Protein AF-A0A3S3TZA5-F1 (afdb_monomer_lite)

Organism: NCBI:txid2503024

Sequence (107 aa):
MVKVMNLTNSPYDLQGKEGVIRLPAMGEAEGDFQDDYLALLEASMAVRIIDPLDHDHDGKKGGSKAPDESAELTKLRADYHEIVGKKAYHGWDAAELQEKIDAKLAE

Foldseek 3Di:
DKKKFFPAQDWDFAQAPVGTWTRHGRGMTDGHHDPVSVVVVVVVVRIQIGGPQCCPSPNDRDDDDDPPDPPLNVVLQVLLCVQVVDGDDPPDDNVRSVVSSVVSVVD

Secondary structure (DSSP, 8-state):
-EEEEE-SSS-EEEE-SSSEEEE-TT-EEEE---HHHHHHHHHTSSEEEE-TTBSSSSSSSB--PPP---HHHHHHHHHHHHHHSSPPPTT--HHHHHHHHHHHHT-

pLDDT: mean 88.78, std 8.09, range [59.78, 97.69]

Radius of gyration: 23.55 Å; chains: 1; bounding box: 56×22×57 Å

Structure (mmCIF, N/CA/C/O backbone):
data_AF-A0A3S3TZA5-F1
#
_entry.id   AF-A0A3S3TZA5-F1
#
loop_
_atom_site.group_PDB
_atom_site.id
_atom_site.type_symbol
_atom_site.label_atom_id
_atom_site.label_alt_id
_atom_site.label_comp_id
_atom_site.label_asym_id
_atom_site.label_entity_id
_atom_site.label_seq_id
_atom_site.pdbx_PDB_ins_code
_atom_site.Cartn_x
_atom_site.Cartn_y
_atom_site.Cartn_z
_atom_site.occupancy
_atom_site.B_iso_or_equiv
_atom_site.auth_seq_id
_atom_site.auth_comp_id
_atom_site.auth_asym_id
_atom_site.auth_atom_id
_atom_site.pdbx_PDB_model_num
ATOM 1 N N . MET A 1 1 ? 3.747 2.549 9.856 1.00 84.50 1 MET A N 1
ATOM 2 C CA . MET A 1 1 ? 2.424 3.151 10.068 1.00 84.50 1 MET A CA 1
ATOM 3 C C . MET A 1 1 ? 1.504 2.773 8.923 1.00 84.50 1 MET A C 1
ATOM 5 O O . MET A 1 1 ? 1.871 2.972 7.771 1.00 84.50 1 MET A O 1
ATOM 9 N N . VAL A 1 2 ? 0.362 2.171 9.240 1.00 91.25 2 VAL A N 1
ATOM 10 C CA . VAL A 1 2 ? -0.694 1.812 8.281 1.00 91.25 2 VAL A CA 1
ATOM 11 C C . VAL A 1 2 ? -1.939 2.635 8.578 1.00 91.25 2 VAL A C 1
ATOM 13 O O . VAL A 1 2 ? -2.141 3.077 9.714 1.00 91.25 2 VAL A O 1
ATOM 16 N N . LYS A 1 3 ? -2.774 2.834 7.563 1.00 94.44 3 LYS A N 1
ATOM 17 C CA . LYS A 1 3 ? -4.062 3.503 7.707 1.00 94.44 3 LYS A CA 1
ATOM 18 C C . LYS A 1 3 ? -5.167 2.453 7.807 1.00 94.44 3 LYS A C 1
ATOM 20 O O . LYS A 1 3 ? -5.189 1.490 7.052 1.00 94.44 3 LYS A O 1
ATOM 25 N N . VAL A 1 4 ? -6.089 2.636 8.743 1.00 94.69 4 VAL A N 1
ATOM 26 C CA . VAL A 1 4 ? -7.260 1.778 8.942 1.00 94.69 4 VAL A CA 1
ATOM 27 C C . VAL A 1 4 ? -8.506 2.615 8.700 1.00 94.69 4 VAL A C 1
ATOM 29 O O . VAL A 1 4 ? -8.721 3.621 9.373 1.00 94.69 4 VAL A O 1
ATOM 32 N N . MET A 1 5 ? -9.329 2.203 7.742 1.00 95.19 5 MET A N 1
ATOM 33 C CA . MET A 1 5 ? -10.591 2.850 7.397 1.00 95.19 5 MET A CA 1
ATOM 34 C C . MET A 1 5 ? -11.760 2.057 7.978 1.00 95.19 5 MET A C 1
ATOM 36 O O . MET A 1 5 ? -11.860 0.848 7.778 1.00 95.19 5 MET A O 1
ATOM 40 N N . ASN A 1 6 ? -12.669 2.737 8.666 1.00 96.88 6 ASN A N 1
ATOM 41 C CA . ASN A 1 6 ? -13.894 2.154 9.189 1.00 96.88 6 ASN A CA 1
ATOM 42 C C . ASN A 1 6 ? -14.960 2.053 8.095 1.00 96.88 6 ASN A C 1
ATOM 44 O O . ASN A 1 6 ? -15.274 3.047 7.442 1.00 96.88 6 ASN A O 1
ATOM 48 N N . LEU A 1 7 ? -15.549 0.871 7.929 1.00 96.25 7 LEU A N 1
ATOM 49 C CA . LEU A 1 7 ? -16.646 0.632 6.988 1.00 96.25 7 LEU A CA 1
ATOM 50 C C . LEU A 1 7 ? -18.014 0.603 7.683 1.00 96.25 7 LEU A C 1
ATOM 52 O O . LEU A 1 7 ? -19.040 0.397 7.034 1.00 96.25 7 LEU A O 1
ATOM 56 N N . THR A 1 8 ? -18.043 0.790 9.003 1.00 95.62 8 THR A N 1
ATOM 57 C CA . THR A 1 8 ? -19.261 0.766 9.807 1.00 95.62 8 THR A CA 1
ATOM 58 C C . THR A 1 8 ? -19.570 2.137 10.400 1.00 95.62 8 THR A C 1
ATOM 60 O O . THR A 1 8 ? -18.717 3.015 10.556 1.00 95.62 8 THR A O 1
ATOM 63 N N . ASN A 1 9 ? -20.836 2.318 10.777 1.00 96.88 9 ASN A N 1
ATOM 64 C CA . ASN A 1 9 ? -21.306 3.534 11.435 1.00 96.88 9 ASN A CA 1
ATOM 65 C C . ASN A 1 9 ? -21.057 3.524 12.957 1.00 96.88 9 ASN A C 1
ATOM 67 O O . ASN A 1 9 ? -21.668 4.294 13.696 1.00 96.88 9 ASN A O 1
ATOM 71 N N . SER A 1 10 ? -20.213 2.618 13.456 1.00 95.38 10 SER A N 1
ATOM 72 C CA . SER A 1 10 ? -19.864 2.513 14.873 1.00 95.38 10 SER A CA 1
ATOM 73 C C . SER A 1 10 ? -18.373 2.771 15.061 1.00 95.38 10 SER A C 1
ATOM 75 O O . SER A 1 10 ? -17.572 2.245 14.294 1.00 95.38 10 SER A O 1
ATOM 77 N N . PRO A 1 11 ? -17.970 3.585 16.049 1.00 96.75 11 PRO A N 1
ATOM 78 C CA . PRO A 1 11 ? -16.559 3.815 16.321 1.00 96.75 11 PRO A CA 1
ATOM 79 C C . PRO A 1 11 ? -15.929 2.613 17.041 1.00 96.75 11 PRO A C 1
ATOM 81 O O . PRO A 1 11 ? -16.607 1.915 17.798 1.00 96.75 11 PRO A O 1
ATOM 84 N N . TYR A 1 12 ? -14.623 2.427 16.858 1.00 96.50 12 TYR A N 1
ATOM 85 C CA . TYR A 1 12 ? -13.846 1.349 17.472 1.00 96.50 12 TYR A CA 1
ATOM 86 C C . TYR A 1 12 ? -12.618 1.885 18.199 1.00 96.50 12 TYR A C 1
ATOM 88 O O . TYR A 1 12 ? -12.074 2.929 17.847 1.00 96.50 12 TYR A O 1
ATOM 96 N N . ASP A 1 13 ? -12.167 1.137 19.198 1.00 96.81 13 ASP A N 1
ATOM 97 C CA . ASP A 1 13 ? -10.882 1.342 19.853 1.00 96.81 13 ASP A CA 1
ATOM 98 C C . ASP A 1 13 ? -9.939 0.240 19.374 1.00 96.81 13 ASP A C 1
ATOM 100 O O . ASP A 1 13 ? -10.164 -0.941 19.640 1.00 96.81 13 ASP A O 1
ATOM 104 N N . LEU A 1 14 ? -8.924 0.621 18.602 1.00 95.62 14 LEU A N 1
ATOM 105 C CA . LEU A 1 14 ? -7.952 -0.301 18.029 1.00 95.62 14 LEU A CA 1
ATOM 106 C C . LEU A 1 14 ? -6.729 -0.412 18.936 1.00 95.62 14 LEU A C 1
ATOM 108 O O . LEU A 1 14 ? -6.268 0.582 19.496 1.00 95.62 14 LEU A O 1
ATOM 112 N N . GLN A 1 15 ? -6.159 -1.608 19.036 1.00 95.44 15 GLN A N 1
ATOM 113 C CA . GLN A 1 15 ? -4.945 -1.840 19.814 1.00 95.44 15 GLN A CA 1
ATOM 114 C C . GLN A 1 15 ? -3.696 -1.560 18.963 1.00 95.44 15 GLN A C 1
ATOM 116 O O . GLN A 1 15 ? -3.210 -2.433 18.246 1.00 95.44 15 GLN A O 1
ATOM 121 N N . GLY A 1 16 ? -3.164 -0.340 19.046 1.00 94.25 16 GLY A N 1
ATOM 122 C CA . GLY A 1 16 ? -1.852 0.001 18.495 1.00 94.25 16 GLY A CA 1
ATOM 123 C C . GLY A 1 16 ? -0.698 -0.506 19.372 1.00 94.25 16 GLY A C 1
ATOM 124 O O . GLY A 1 16 ? -0.889 -0.906 20.525 1.00 94.25 16 GLY A O 1
ATOM 125 N N . LYS A 1 17 ? 0.528 -0.469 18.833 1.00 93.94 17 LYS A N 1
ATOM 126 C CA . LYS A 1 17 ? 1.759 -0.848 19.554 1.00 93.94 17 LYS A CA 1
ATOM 127 C C . LYS A 1 17 ? 2.070 0.088 20.723 1.00 93.94 17 LYS A C 1
ATOM 129 O O . LYS A 1 17 ? 2.546 -0.374 21.753 1.00 93.94 17 LYS A O 1
ATOM 134 N N . GLU A 1 18 ? 1.789 1.378 20.564 1.00 91.06 18 GLU A N 1
ATOM 135 C CA . GLU A 1 18 ? 2.064 2.411 21.576 1.00 91.06 18 GLU A CA 1
ATOM 136 C C . GLU A 1 18 ? 0.857 2.714 22.479 1.00 91.06 18 GLU A C 1
ATOM 138 O O . GLU A 1 18 ? 0.965 3.483 23.431 1.00 91.06 18 GLU A O 1
ATOM 143 N N . GLY A 1 19 ? -0.298 2.103 22.206 1.00 93.31 19 GLY A N 1
ATOM 144 C CA . GLY A 1 19 ? -1.521 2.330 22.963 1.00 93.31 19 GLY A CA 1
ATOM 145 C C . GLY A 1 19 ? -2.778 2.179 22.119 1.00 93.31 19 GLY A C 1
ATOM 146 O O . GLY A 1 19 ? -2.743 1.744 20.969 1.00 93.31 19 GLY A O 1
ATOM 147 N N . VAL A 1 20 ? -3.910 2.536 22.718 1.00 95.81 20 VAL A N 1
ATOM 148 C CA . VAL A 1 20 ? -5.216 2.474 22.060 1.00 95.81 20 VAL A CA 1
ATOM 149 C C . VAL A 1 20 ? -5.374 3.645 21.092 1.00 95.81 20 VAL A C 1
ATOM 151 O O . VAL A 1 20 ? -5.129 4.795 21.455 1.00 95.81 20 VAL A O 1
ATOM 154 N N . ILE A 1 21 ? -5.827 3.353 19.876 1.00 96.56 21 ILE A N 1
ATOM 155 C CA . ILE A 1 21 ? -6.093 4.331 18.821 1.00 96.56 21 ILE A CA 1
ATOM 156 C C . ILE A 1 21 ? -7.595 4.349 18.549 1.00 96.56 21 ILE A C 1
ATOM 158 O O . ILE A 1 21 ? -8.195 3.322 18.233 1.00 96.56 21 ILE A O 1
ATOM 162 N N . ARG A 1 22 ? -8.212 5.528 18.646 1.00 96.81 22 ARG A N 1
ATOM 163 C CA . ARG A 1 22 ? -9.637 5.696 18.349 1.00 96.81 22 ARG A CA 1
ATOM 164 C C . ARG A 1 22 ? -9.857 5.722 16.839 1.00 96.81 22 ARG A C 1
ATOM 166 O O . ARG A 1 22 ? -9.367 6.625 16.169 1.00 96.81 22 ARG A O 1
ATOM 173 N N . LEU A 1 23 ? -10.658 4.791 16.332 1.00 97.19 23 LEU A N 1
ATOM 174 C CA . LEU A 1 23 ? -11.160 4.777 14.961 1.00 97.19 23 LEU A CA 1
ATOM 175 C C . LEU A 1 23 ? -12.597 5.338 14.932 1.00 97.19 23 LEU A C 1
ATOM 177 O O . LEU A 1 23 ? -13.518 4.693 15.446 1.00 97.19 23 LEU A O 1
ATOM 181 N N . PRO A 1 24 ? -12.832 6.531 14.355 1.00 97.69 24 PRO A N 1
ATOM 182 C CA . PRO A 1 24 ? -14.173 7.108 14.257 1.00 97.69 24 PRO A CA 1
ATOM 183 C C . PRO A 1 24 ? -15.116 6.281 13.368 1.00 97.69 24 PRO A C 1
ATOM 185 O O . PRO A 1 24 ? -14.676 5.518 12.509 1.00 97.69 24 PRO A O 1
ATOM 188 N N . ALA A 1 25 ? -16.429 6.448 13.552 1.00 96.88 25 ALA A N 1
ATOM 189 C CA . ALA A 1 25 ? -17.446 5.880 12.660 1.00 96.88 25 ALA A CA 1
ATOM 190 C C . ALA A 1 25 ? -17.287 6.438 11.239 1.00 96.88 25 ALA A C 1
ATOM 192 O O . ALA A 1 25 ? -17.145 7.651 11.087 1.00 96.88 25 ALA A O 1
ATOM 193 N N . MET A 1 26 ? -17.305 5.568 10.221 1.00 96.31 26 MET A N 1
ATOM 194 C CA . MET A 1 26 ? -17.042 5.929 8.814 1.00 96.31 26 MET A CA 1
ATOM 195 C C . MET A 1 26 ? -15.770 6.779 8.608 1.00 96.31 26 MET A C 1
ATOM 197 O O . MET A 1 26 ? -15.669 7.534 7.642 1.00 96.31 26 MET A O 1
ATOM 201 N N . GLY A 1 27 ? -14.826 6.709 9.549 1.00 96.00 27 GLY A N 1
ATOM 202 C CA . GLY A 1 27 ? -13.611 7.512 9.561 1.00 96.00 27 GLY A CA 1
ATOM 203 C C . GLY A 1 27 ? -12.367 6.680 9.303 1.00 96.00 27 GLY A C 1
ATOM 204 O O . GLY A 1 27 ? -12.427 5.503 8.955 1.00 96.00 27 GLY A O 1
ATOM 205 N N . GLU A 1 28 ? -11.220 7.304 9.517 1.00 95.62 28 GLU A N 1
ATOM 206 C CA . GLU A 1 28 ? -9.907 6.706 9.320 1.00 95.62 28 GLU A CA 1
ATOM 207 C C . GLU A 1 28 ? -9.010 7.009 10.521 1.00 95.62 28 GLU A C 1
ATOM 209 O O . GLU A 1 28 ? -9.160 8.038 11.184 1.00 95.62 28 GLU A O 1
ATOM 214 N N . ALA A 1 29 ? -8.103 6.085 10.822 1.00 94.81 29 ALA A N 1
ATOM 215 C CA . ALA A 1 29 ? -7.077 6.245 11.840 1.00 94.81 29 ALA A CA 1
ATOM 216 C C . ALA A 1 29 ? -5.751 5.679 11.332 1.00 94.81 29 ALA A C 1
ATOM 218 O O . ALA A 1 29 ? -5.728 4.698 10.590 1.00 94.81 29 ALA A O 1
ATOM 219 N N . GLU A 1 30 ? -4.646 6.290 11.740 1.00 94.88 30 GLU A N 1
ATOM 220 C CA . GLU A 1 30 ? -3.298 5.859 11.375 1.00 94.88 30 GLU A CA 1
ATOM 221 C C . GLU A 1 30 ? -2.549 5.394 12.619 1.00 94.88 30 GLU A C 1
ATOM 223 O O . GLU A 1 30 ? -2.710 5.957 13.704 1.00 94.88 30 GLU A O 1
ATOM 228 N N . GLY A 1 31 ? -1.743 4.346 12.471 1.00 93.38 31 GLY A N 1
ATOM 229 C CA . GLY A 1 31 ? -0.963 3.826 13.583 1.00 93.38 31 GLY A CA 1
ATOM 230 C C . GLY A 1 31 ? -0.047 2.673 13.218 1.00 93.38 31 GLY A C 1
ATOM 231 O O . GLY A 1 31 ? -0.074 2.138 12.106 1.00 93.38 31 GLY A O 1
ATOM 232 N N . ASP A 1 32 ? 0.784 2.292 14.180 1.00 94.12 32 ASP A N 1
ATOM 233 C CA . ASP A 1 32 ? 1.564 1.066 14.119 1.00 94.12 32 ASP A CA 1
ATOM 234 C C . ASP A 1 32 ? 0.838 -0.038 14.884 1.00 94.12 32 ASP A C 1
ATOM 236 O O . ASP A 1 32 ? 0.563 0.077 16.078 1.00 94.12 32 ASP A O 1
ATOM 240 N N . PHE A 1 33 ? 0.549 -1.129 14.186 1.00 93.81 33 PHE A N 1
ATOM 241 C CA . PHE A 1 33 ? -0.186 -2.280 14.701 1.00 93.81 33 PHE A CA 1
ATOM 242 C C . PHE A 1 33 ? 0.673 -3.538 14.567 1.00 93.81 33 PHE A C 1
ATOM 244 O O . PHE A 1 33 ? 1.686 -3.541 13.861 1.00 93.81 33 PHE A O 1
ATOM 251 N N . GLN A 1 34 ? 0.318 -4.593 15.296 1.00 93.81 34 GLN A N 1
ATOM 252 C CA . GLN A 1 34 ? 0.912 -5.912 15.084 1.00 93.81 34 GLN A CA 1
ATOM 253 C C . GLN A 1 34 ? 0.291 -6.564 13.838 1.00 93.81 34 GLN A C 1
ATOM 255 O O . GLN A 1 34 ? -0.890 -6.358 13.558 1.00 93.81 34 GLN A O 1
ATOM 260 N N . ASP A 1 35 ? 1.086 -7.323 13.085 1.00 91.19 35 ASP A N 1
ATOM 261 C CA . ASP A 1 35 ? 0.668 -7.882 11.791 1.00 91.19 35 ASP A CA 1
ATOM 262 C C . ASP A 1 35 ? -0.472 -8.907 11.943 1.00 91.19 35 ASP A C 1
ATOM 264 O O . ASP A 1 35 ? -1.392 -8.951 11.129 1.00 91.19 35 ASP A O 1
ATOM 268 N N . ASP A 1 36 ? -0.453 -9.697 13.018 1.00 93.62 36 ASP A N 1
ATOM 269 C CA . ASP A 1 36 ? -1.514 -10.646 13.368 1.00 93.62 36 ASP A CA 1
ATOM 270 C C . ASP A 1 36 ? -2.828 -9.935 13.721 1.00 93.62 36 ASP A C 1
ATOM 272 O O . ASP A 1 36 ? -3.903 -10.352 13.289 1.00 93.62 36 ASP A O 1
ATOM 276 N N . TYR A 1 37 ? -2.751 -8.817 14.441 1.00 93.94 37 TYR A N 1
ATOM 277 C CA . TYR A 1 37 ? -3.910 -7.986 14.747 1.00 93.94 37 TYR A CA 1
ATOM 278 C C . TYR A 1 37 ? -4.516 -7.357 13.486 1.00 93.94 37 TYR A C 1
ATOM 280 O O . TYR A 1 37 ? -5.738 -7.348 13.334 1.00 93.94 37 TYR A O 1
ATOM 288 N N . LEU A 1 38 ? -3.686 -6.889 12.547 1.00 92.00 38 LEU A N 1
ATOM 289 C CA . LEU A 1 38 ? -4.161 -6.377 11.257 1.00 92.00 38 LEU A CA 1
ATOM 290 C C . LEU A 1 38 ? -4.878 -7.456 10.439 1.00 92.00 38 LEU A C 1
ATOM 292 O O . LEU A 1 38 ? -5.943 -7.180 9.890 1.00 92.00 38 LEU A O 1
ATOM 296 N N . ALA A 1 39 ? -4.359 -8.686 10.419 1.00 91.00 39 ALA A N 1
ATOM 297 C CA . ALA A 1 39 ? -5.012 -9.803 9.737 1.00 91.00 39 ALA A CA 1
ATOM 298 C C . ALA A 1 39 ? -6.391 -10.128 10.342 1.00 91.00 39 ALA A C 1
ATOM 300 O O . ALA A 1 39 ? -7.348 -10.406 9.618 1.00 91.00 39 ALA A O 1
ATOM 301 N N . LEU A 1 40 ? -6.525 -10.049 11.672 1.00 94.19 40 LEU A N 1
ATOM 302 C CA . LEU A 1 40 ? -7.815 -10.217 12.352 1.00 94.19 40 LEU A CA 1
ATOM 303 C C . LEU A 1 40 ? -8.800 -9.093 12.004 1.00 94.19 40 LEU A C 1
ATOM 305 O O . LEU A 1 40 ? -9.984 -9.352 11.781 1.00 94.19 40 LEU A O 1
ATOM 309 N N . LEU A 1 41 ? -8.318 -7.851 11.951 1.00 92.94 41 LEU A N 1
ATOM 310 C CA . LEU A 1 41 ? -9.121 -6.696 11.562 1.00 92.94 41 LEU A CA 1
ATOM 311 C C . LEU A 1 41 ? -9.616 -6.812 10.117 1.00 92.94 41 LEU A C 1
ATOM 313 O O . LEU A 1 41 ? -10.801 -6.599 9.866 1.00 92.94 41 LEU A O 1
ATOM 317 N N . GLU A 1 42 ? -8.756 -7.206 9.185 1.00 90.25 42 GLU A N 1
ATOM 318 C CA . GLU A 1 42 ? -9.133 -7.436 7.790 1.00 90.25 42 GLU A CA 1
ATOM 319 C C . GLU A 1 42 ? -10.178 -8.558 7.661 1.00 90.25 42 GLU A C 1
ATOM 321 O O . GLU A 1 42 ? -11.217 -8.376 7.022 1.00 90.25 42 GLU A O 1
ATOM 326 N N . ALA A 1 43 ? -9.973 -9.682 8.357 1.00 93.50 43 ALA A N 1
ATOM 327 C CA . ALA A 1 43 ? -10.914 -10.804 8.371 1.00 93.50 43 ALA A CA 1
ATOM 328 C C . ALA A 1 43 ? -12.295 -10.443 8.952 1.00 93.50 43 ALA A C 1
ATOM 330 O O . ALA A 1 43 ? -13.287 -11.102 8.639 1.00 93.50 43 ALA A O 1
ATOM 331 N N . SER A 1 44 ? -12.384 -9.395 9.780 1.00 92.94 44 SER A N 1
ATOM 332 C CA . SER A 1 44 ? -13.658 -8.932 10.344 1.00 92.94 44 SER A CA 1
ATOM 333 C C . SER A 1 44 ? -14.588 -8.282 9.314 1.00 92.94 44 SER A C 1
ATOM 335 O O . SER A 1 44 ? -15.780 -8.143 9.582 1.00 92.94 44 SER A O 1
ATOM 337 N N . MET A 1 45 ? -14.052 -7.841 8.167 1.00 91.75 45 MET A N 1
ATOM 338 C CA . MET A 1 45 ? -14.749 -7.049 7.141 1.00 91.75 45 MET A CA 1
ATOM 339 C C . MET A 1 45 ? -15.346 -5.714 7.636 1.00 91.75 45 MET A C 1
ATOM 341 O O . MET A 1 45 ? -15.992 -5.007 6.863 1.00 91.75 45 MET A O 1
ATOM 345 N N . ALA A 1 46 ? -15.141 -5.343 8.904 1.00 93.25 46 ALA A N 1
ATOM 346 C CA . ALA A 1 46 ? -15.627 -4.089 9.479 1.00 93.25 46 ALA A CA 1
ATOM 347 C C . ALA A 1 46 ? -14.719 -2.902 9.132 1.00 93.25 46 ALA A C 1
ATOM 349 O O . ALA A 1 46 ? -15.150 -1.748 9.165 1.00 93.25 46 ALA A O 1
ATOM 350 N N . VAL A 1 47 ? -13.460 -3.184 8.802 1.00 93.50 47 VAL A N 1
ATOM 351 C CA . VAL A 1 47 ? -12.459 -2.181 8.460 1.00 93.50 47 VAL A CA 1
ATOM 352 C C . VAL A 1 47 ? -11.713 -2.582 7.195 1.00 93.50 47 VAL A C 1
ATOM 354 O O . VAL A 1 47 ? -11.649 -3.756 6.837 1.00 93.50 47 VAL A O 1
ATOM 357 N N . ARG A 1 48 ? -11.129 -1.591 6.526 1.00 91.81 48 ARG A N 1
ATOM 358 C CA . ARG A 1 48 ? -10.179 -1.779 5.432 1.00 91.81 48 ARG A CA 1
ATOM 359 C C . ARG A 1 48 ? -8.807 -1.309 5.886 1.00 91.81 48 ARG A C 1
ATOM 361 O O . ARG A 1 48 ? -8.672 -0.181 6.357 1.00 91.81 48 ARG A O 1
ATOM 368 N N . ILE A 1 49 ? -7.807 -2.165 5.727 1.00 92.19 49 ILE A N 1
ATOM 369 C CA . ILE A 1 49 ? -6.411 -1.808 5.964 1.00 92.19 49 ILE A CA 1
ATOM 370 C C . ILE A 1 49 ? -5.858 -1.219 4.666 1.00 92.19 49 ILE A C 1
ATOM 372 O O . ILE A 1 49 ? -6.055 -1.786 3.598 1.00 92.19 49 ILE A O 1
ATOM 376 N N . ILE A 1 50 ? -5.220 -0.059 4.759 1.00 89.88 50 ILE A N 1
ATOM 377 C CA . ILE A 1 50 ? -4.565 0.633 3.652 1.00 89.88 50 ILE A CA 1
ATOM 378 C C . ILE A 1 50 ? -3.079 0.689 4.000 1.00 89.88 50 ILE A C 1
ATOM 380 O O . ILE A 1 50 ? -2.658 1.427 4.902 1.00 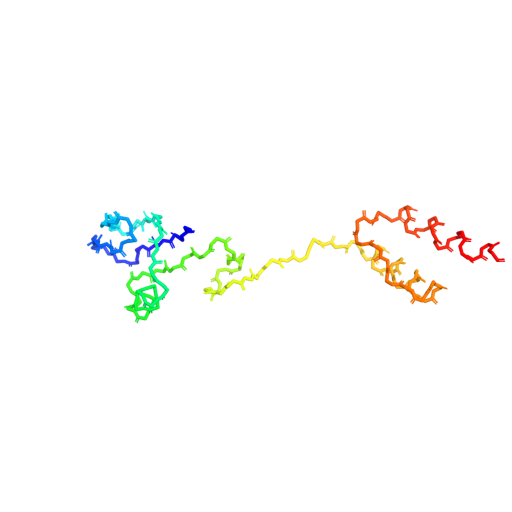89.88 50 ILE A O 1
ATOM 384 N N . ASP A 1 51 ? -2.294 -0.135 3.311 1.00 86.38 51 ASP A N 1
ATOM 385 C CA . ASP A 1 51 ? -0.840 -0.114 3.427 1.00 86.38 51 ASP A CA 1
ATOM 386 C C . ASP A 1 51 ? -0.286 1.041 2.574 1.00 86.38 51 ASP A C 1
ATOM 388 O O . ASP A 1 51 ? -0.727 1.232 1.442 1.00 86.38 51 ASP A O 1
ATOM 392 N N . PRO A 1 52 ? 0.680 1.833 3.069 1.00 84.75 52 PRO A N 1
ATOM 393 C CA . PRO A 1 52 ? 1.286 2.908 2.280 1.00 84.75 52 PRO A CA 1
ATOM 394 C C . PRO A 1 52 ? 1.994 2.426 1.000 1.00 84.75 52 PRO A C 1
ATOM 396 O O . PRO A 1 52 ? 2.284 3.247 0.132 1.00 84.75 52 PRO A O 1
ATOM 399 N N . LEU A 1 53 ? 2.300 1.129 0.889 1.00 85.38 53 LEU A N 1
ATOM 400 C CA . LEU A 1 53 ? 2.897 0.505 -0.295 1.00 85.38 53 LEU A CA 1
ATOM 401 C C . LEU A 1 53 ? 1.873 -0.215 -1.185 1.00 85.38 53 LEU A C 1
ATOM 403 O O . LEU A 1 53 ? 2.278 -0.860 -2.149 1.00 85.38 53 LEU A O 1
ATOM 407 N N . ASP A 1 54 ? 0.583 -0.154 -0.863 1.00 83.88 54 ASP A N 1
ATOM 408 C CA . ASP A 1 54 ? -0.506 -0.657 -1.703 1.00 83.88 54 ASP A CA 1
ATOM 409 C C . ASP A 1 54 ? -0.961 0.459 -2.658 1.00 83.88 54 ASP A C 1
ATOM 411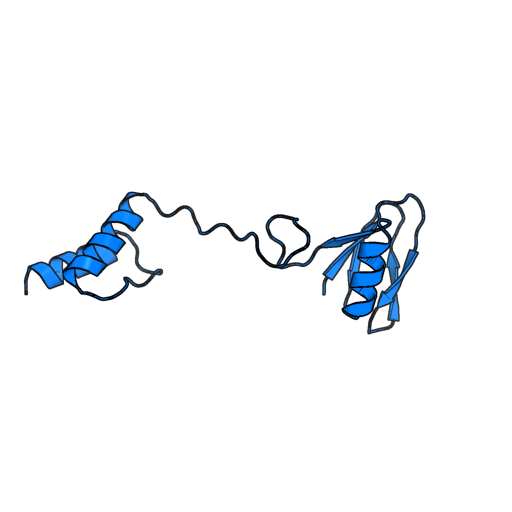 O O . ASP A 1 54 ? -1.797 1.303 -2.328 1.00 83.88 54 ASP A O 1
ATOM 415 N N . HIS A 1 55 ? -0.340 0.516 -3.837 1.00 81.69 55 HIS A N 1
ATOM 416 C CA . HIS A 1 55 ? -0.579 1.580 -4.812 1.00 81.69 55 HIS A CA 1
ATOM 417 C C . HIS A 1 55 ? -1.784 1.318 -5.731 1.00 81.69 55 HIS A C 1
ATOM 419 O O . HIS A 1 55 ? -2.201 2.236 -6.442 1.00 81.69 55 HIS A O 1
ATOM 425 N N . ASP A 1 56 ? -2.334 0.100 -5.752 1.00 81.12 56 ASP A N 1
ATOM 426 C CA . ASP A 1 56 ? -3.510 -0.286 -6.546 1.00 81.12 56 ASP A CA 1
ATOM 427 C C . ASP A 1 56 ? -4.751 -0.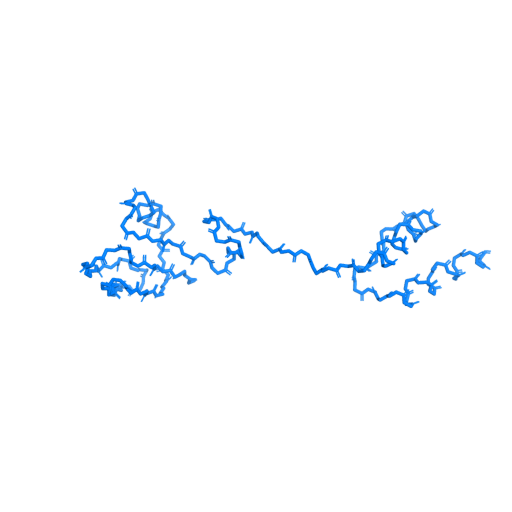628 -5.703 1.00 81.12 56 ASP A C 1
ATOM 429 O O . ASP A 1 56 ? -5.820 -0.883 -6.262 1.00 81.12 56 ASP A O 1
ATOM 433 N N . HIS A 1 57 ? -4.644 -0.504 -4.380 1.00 75.31 57 HIS A N 1
ATOM 434 C CA . HIS A 1 57 ? -5.698 -0.720 -3.390 1.00 75.31 57 HIS A CA 1
ATOM 435 C C . HIS A 1 57 ? -6.243 -2.160 -3.411 1.00 75.31 57 HIS A C 1
ATOM 437 O O . HIS A 1 57 ? -7.441 -2.375 -3.178 1.00 75.31 57 HIS A O 1
ATOM 443 N N . ASP A 1 58 ? -5.387 -3.141 -3.719 1.00 78.56 58 ASP A N 1
ATOM 444 C CA . ASP A 1 58 ? -5.742 -4.566 -3.760 1.00 78.56 58 ASP A CA 1
ATOM 445 C C . ASP A 1 58 ? -5.577 -5.273 -2.397 1.00 78.56 58 ASP A C 1
ATOM 447 O O . ASP A 1 58 ? -5.892 -6.461 -2.267 1.00 78.56 58 ASP A O 1
ATOM 451 N N . GLY A 1 59 ? -5.131 -4.534 -1.375 1.00 73.44 59 GLY A N 1
ATOM 452 C CA . GLY A 1 59 ? -4.842 -5.031 -0.032 1.00 73.44 59 GLY A CA 1
ATOM 453 C C . GLY A 1 59 ? -3.443 -5.635 0.109 1.00 73.44 59 GLY A C 1
ATOM 454 O O . GLY A 1 59 ? -3.104 -6.155 1.173 1.00 73.44 59 GLY A O 1
ATOM 455 N N . LYS A 1 60 ? -2.608 -5.594 -0.934 1.00 76.12 60 LYS A N 1
ATOM 456 C CA . LYS A 1 60 ? -1.238 -6.108 -0.927 1.00 76.12 60 LYS A CA 1
ATOM 457 C C . LYS A 1 60 ? -0.256 -4.995 -1.253 1.00 76.12 60 LYS A C 1
ATOM 459 O O . LYS A 1 60 ? -0.529 -4.027 -1.942 1.00 76.12 60 LYS A O 1
ATOM 464 N N . LYS A 1 61 ? 0.968 -5.171 -0.766 1.00 82.06 61 LYS A N 1
ATOM 465 C CA . LYS A 1 61 ? 2.082 -4.292 -1.126 1.00 82.06 61 LYS A CA 1
ATOM 466 C C . LYS A 1 61 ? 2.397 -4.486 -2.607 1.00 82.06 61 LYS A C 1
ATOM 468 O O . LYS A 1 61 ? 2.690 -5.610 -3.019 1.00 82.06 61 LYS A O 1
ATOM 473 N N . GLY A 1 62 ? 2.390 -3.413 -3.387 1.00 81.94 62 GLY A N 1
ATOM 474 C CA . GLY A 1 62 ? 2.567 -3.485 -4.831 1.00 81.94 62 GLY A CA 1
ATOM 475 C C . GLY A 1 62 ? 1.764 -2.429 -5.578 1.00 81.94 62 GLY A C 1
ATOM 476 O O . GLY A 1 62 ? 1.534 -1.335 -5.078 1.00 81.94 62 GLY A O 1
ATOM 477 N N . GLY A 1 63 ? 1.421 -2.722 -6.831 1.00 77.44 63 GLY A N 1
ATOM 478 C CA . GLY A 1 63 ? 0.576 -1.847 -7.647 1.00 77.44 63 GLY A CA 1
ATOM 479 C C . GLY A 1 63 ? 1.274 -0.641 -8.283 1.00 77.44 63 GLY A C 1
ATOM 480 O O . GLY A 1 63 ? 0.657 0.070 -9.078 1.00 77.44 63 GLY A O 1
ATOM 481 N N . SER A 1 64 ? 2.558 -0.390 -7.989 1.00 76.00 64 SER A N 1
ATOM 482 C CA . SER A 1 64 ? 3.304 0.695 -8.634 1.00 76.00 64 SER A CA 1
ATOM 483 C C . SER A 1 64 ? 3.401 0.430 -10.136 1.00 76.00 64 SER A C 1
ATOM 485 O O . SER A 1 64 ? 4.084 -0.496 -10.579 1.00 76.00 64 SER A O 1
ATOM 487 N N . LYS A 1 65 ? 2.737 1.260 -10.942 1.00 67.50 65 LYS A N 1
ATOM 488 C CA . LYS A 1 65 ? 2.966 1.263 -12.387 1.00 67.50 65 LYS A CA 1
ATOM 489 C C . LYS A 1 65 ? 4.365 1.805 -12.647 1.00 67.50 65 LYS A C 1
ATOM 491 O O . LYS A 1 65 ? 4.735 2.848 -12.104 1.00 67.50 65 LYS A O 1
ATOM 496 N N . ALA A 1 66 ? 5.135 1.097 -13.473 1.00 63.69 66 ALA A N 1
ATOM 497 C CA . ALA A 1 66 ? 6.337 1.683 -14.046 1.00 63.69 66 ALA A CA 1
ATOM 498 C C . ALA A 1 66 ? 5.938 2.995 -14.747 1.00 63.69 66 ALA A C 1
ATOM 500 O O . ALA A 1 66 ? 4.846 3.047 -15.324 1.00 63.69 66 ALA A O 1
ATOM 501 N N . PRO A 1 67 ? 6.763 4.054 -14.671 1.00 62.38 67 PRO A N 1
ATOM 502 C CA . PRO A 1 67 ? 6.516 5.251 -15.464 1.00 62.38 67 PRO A CA 1
ATOM 503 C C . PRO A 1 67 ? 6.335 4.831 -16.924 1.00 62.38 67 PRO A C 1
ATOM 505 O O . PRO A 1 67 ? 7.070 3.958 -17.385 1.00 62.38 67 PRO A O 1
ATOM 508 N N . ASP A 1 68 ? 5.340 5.397 -17.613 1.00 59.78 68 ASP A N 1
ATOM 509 C CA . ASP A 1 68 ? 5.112 5.169 -19.043 1.00 59.78 68 ASP A CA 1
ATOM 510 C C . ASP A 1 68 ? 6.400 5.515 -19.800 1.00 59.78 68 ASP A C 1
ATOM 512 O O . ASP A 1 68 ? 6.704 6.677 -20.078 1.00 59.78 68 ASP A O 1
ATOM 516 N N . GLU A 1 69 ? 7.213 4.498 -20.071 1.00 63.91 69 GLU A N 1
ATOM 517 C CA . GLU A 1 69 ? 8.408 4.645 -20.879 1.00 63.91 69 GLU A CA 1
ATOM 518 C C . GLU A 1 69 ? 7.937 4.825 -22.317 1.00 63.91 69 GLU A C 1
ATOM 520 O O . GLU A 1 69 ? 7.146 4.025 -22.826 1.00 63.91 69 GLU A O 1
ATOM 525 N N . SER A 1 70 ? 8.383 5.894 -22.980 1.00 73.88 70 SER A N 1
ATOM 526 C CA . SER A 1 70 ? 8.027 6.100 -24.379 1.00 73.88 70 SER A CA 1
ATOM 527 C C . SER A 1 70 ? 8.445 4.872 -25.194 1.00 73.88 70 SER A C 1
ATOM 529 O O . SER A 1 70 ? 9.506 4.287 -24.968 1.00 73.88 70 SER A O 1
ATOM 531 N N . ALA A 1 71 ? 7.629 4.481 -26.177 1.00 77.00 71 ALA A N 1
ATOM 532 C CA . ALA A 1 71 ? 7.947 3.344 -27.046 1.00 77.00 71 ALA A CA 1
ATOM 533 C C . ALA A 1 71 ? 9.327 3.490 -27.725 1.00 77.00 71 ALA A C 1
ATOM 535 O O . ALA A 1 71 ? 9.955 2.495 -28.081 1.00 77.00 71 ALA A O 1
ATOM 536 N N . GLU A 1 72 ? 9.805 4.728 -27.888 1.00 81.19 72 GLU A N 1
ATOM 537 C CA . GLU A 1 72 ? 11.152 5.055 -28.359 1.00 81.19 72 GLU A CA 1
ATOM 538 C C . GLU A 1 72 ? 12.237 4.632 -27.360 1.00 81.19 72 GLU A C 1
ATOM 540 O O . GLU A 1 72 ? 13.164 3.924 -27.745 1.00 81.19 72 GLU A O 1
ATOM 54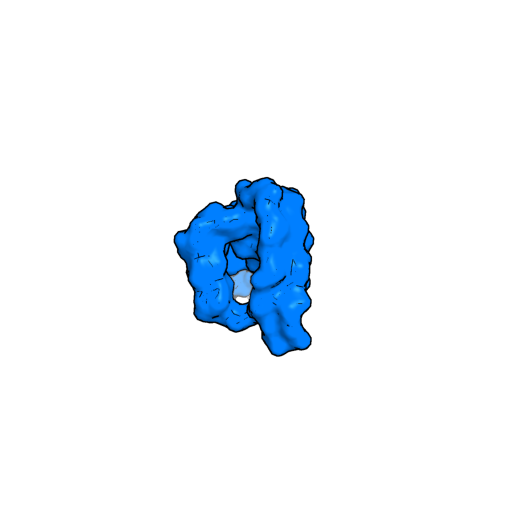5 N N . LEU A 1 73 ? 12.095 4.959 -26.070 1.00 84.94 73 LEU A N 1
ATOM 546 C CA . LEU A 1 73 ? 13.020 4.518 -25.020 1.00 84.94 73 LEU A CA 1
ATOM 547 C C . LEU A 1 73 ? 13.080 2.992 -24.905 1.00 84.94 73 LEU A C 1
ATOM 549 O O . LEU A 1 73 ? 14.154 2.426 -24.710 1.00 84.94 73 LEU A O 1
ATOM 553 N N . THR A 1 74 ? 11.944 2.305 -25.047 1.00 86.50 74 THR A N 1
ATOM 554 C CA . THR A 1 74 ? 11.916 0.836 -25.026 1.00 86.50 74 THR A CA 1
ATOM 555 C C . THR A 1 74 ? 12.719 0.238 -26.182 1.00 86.50 74 THR A C 1
ATOM 557 O O . THR A 1 74 ? 13.485 -0.698 -25.956 1.00 86.50 74 THR A O 1
ATOM 560 N N . LYS A 1 75 ? 12.586 0.792 -27.396 1.00 88.12 75 LYS A N 1
ATOM 561 C CA . LYS A 1 75 ? 13.360 0.353 -28.569 1.00 88.12 75 LYS A CA 1
ATOM 562 C C . LYS A 1 75 ? 14.852 0.588 -28.373 1.00 88.12 75 LYS A C 1
ATOM 564 O O . LYS A 1 75 ? 15.618 -0.360 -28.461 1.00 88.12 75 LYS A O 1
ATOM 569 N N . LEU A 1 76 ? 15.243 1.796 -27.969 1.00 90.88 76 LEU A N 1
ATOM 570 C CA . LEU A 1 76 ? 16.648 2.124 -27.722 1.00 90.88 76 LEU A CA 1
ATOM 571 C C . LEU A 1 76 ? 17.277 1.214 -26.658 1.00 90.88 76 LEU A C 1
ATOM 573 O O . LEU A 1 76 ? 18.439 0.833 -26.765 1.00 90.88 76 LEU A O 1
ATOM 577 N N . ARG A 1 77 ? 16.526 0.804 -25.625 1.00 90.94 77 ARG A N 1
ATOM 578 C CA . ARG A 1 77 ? 17.069 -0.124 -24.616 1.00 90.94 77 ARG A CA 1
ATOM 579 C C . ARG A 1 77 ? 17.254 -1.534 -25.162 1.00 90.94 77 ARG A C 1
ATOM 581 O O . ARG A 1 77 ? 18.185 -2.211 -24.724 1.00 90.94 77 ARG A O 1
ATOM 588 N N . ALA A 1 78 ? 16.392 -1.964 -26.081 1.00 91.06 78 ALA A N 1
ATOM 589 C CA . ALA A 1 78 ? 16.555 -3.223 -26.797 1.00 91.06 78 ALA A CA 1
ATOM 590 C C . ALA A 1 78 ? 17.784 -3.165 -27.715 1.00 91.06 78 ALA A C 1
ATOM 592 O O . ALA A 1 78 ? 18.662 -4.014 -27.585 1.00 91.06 78 ALA A O 1
ATOM 593 N N . ASP A 1 79 ? 17.911 -2.109 -28.521 1.00 90.25 79 ASP A N 1
ATOM 594 C CA . ASP A 1 79 ? 19.038 -1.902 -29.440 1.00 90.25 79 ASP A CA 1
ATOM 595 C C . ASP A 1 79 ? 20.377 -1.849 -28.681 1.00 90.25 79 ASP A C 1
ATOM 597 O O . ASP A 1 79 ? 21.335 -2.542 -29.026 1.00 90.25 79 ASP A O 1
ATOM 601 N N . TYR A 1 80 ? 20.439 -1.108 -27.567 1.00 92.50 80 TYR A N 1
ATOM 602 C CA . TYR A 1 80 ? 21.618 -1.084 -26.696 1.00 92.50 80 TYR A CA 1
ATOM 603 C C . TYR A 1 80 ? 21.966 -2.474 -26.151 1.00 92.50 80 TYR A C 1
ATOM 605 O O . TYR A 1 80 ? 23.139 -2.842 -26.090 1.00 92.50 80 TYR A O 1
ATOM 613 N N . HIS A 1 81 ? 20.966 -3.264 -25.754 1.00 92.44 81 HIS A N 1
ATOM 614 C CA . HIS A 1 81 ? 21.195 -4.618 -25.260 1.00 92.44 81 HIS A CA 1
ATOM 615 C C . HIS A 1 81 ? 21.709 -5.553 -26.363 1.00 92.44 81 HIS A C 1
ATOM 617 O O . HIS A 1 81 ? 22.587 -6.369 -26.090 1.00 92.44 81 HIS A O 1
ATOM 623 N N . GLU A 1 82 ? 21.208 -5.432 -27.592 1.00 91.44 82 GLU A N 1
ATOM 624 C CA . GLU A 1 82 ? 21.689 -6.213 -28.738 1.00 91.44 82 GLU A CA 1
ATOM 625 C C . GLU A 1 82 ? 23.134 -5.862 -29.112 1.00 91.44 82 GLU A C 1
ATOM 627 O O . 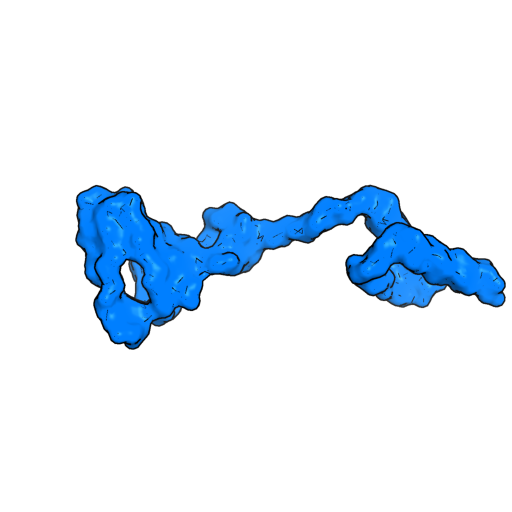GLU A 1 82 ? 23.939 -6.757 -29.364 1.00 91.44 82 GLU A O 1
ATOM 632 N N . ILE A 1 83 ? 23.486 -4.574 -29.087 1.00 91.50 83 ILE A N 1
ATOM 633 C CA . ILE A 1 83 ? 24.804 -4.085 -29.517 1.00 91.50 83 ILE A CA 1
ATOM 634 C C . ILE A 1 83 ? 25.862 -4.258 -28.421 1.00 91.50 83 ILE A C 1
ATOM 636 O O . ILE A 1 83 ? 26.984 -4.690 -28.683 1.00 91.50 83 ILE A O 1
ATOM 640 N N . VAL A 1 84 ? 25.528 -3.924 -27.172 1.00 90.44 84 VAL A N 1
ATOM 641 C CA . VAL A 1 84 ? 26.480 -3.924 -26.047 1.00 90.44 84 VAL A CA 1
ATOM 642 C C . VAL A 1 84 ? 26.461 -5.249 -25.278 1.00 90.44 84 VAL A C 1
ATOM 644 O O . VAL A 1 84 ? 27.402 -5.552 -24.540 1.00 90.44 84 VAL A O 1
ATOM 647 N N . GLY A 1 85 ? 25.393 -6.044 -25.402 1.00 89.06 85 GLY A N 1
ATOM 648 C CA . GLY A 1 85 ? 25.203 -7.283 -24.636 1.00 89.06 85 GLY A CA 1
ATOM 649 C C . GLY A 1 85 ? 24.954 -7.053 -23.141 1.00 89.06 85 GLY A C 1
ATOM 650 O O . GLY A 1 85 ? 24.999 -7.994 -22.347 1.00 89.06 85 GLY A O 1
ATOM 651 N N . LYS A 1 86 ? 24.736 -5.798 -22.725 1.00 89.25 86 LYS A N 1
ATOM 652 C CA . LYS A 1 86 ? 24.461 -5.402 -21.339 1.00 89.25 86 LYS A CA 1
ATOM 653 C C . LYS A 1 86 ? 23.151 -4.641 -21.275 1.00 89.25 86 LYS A C 1
ATOM 655 O O . LYS A 1 86 ? 22.805 -3.891 -22.181 1.00 89.25 86 LYS A O 1
ATOM 660 N N . LYS A 1 87 ? 22.442 -4.787 -20.158 1.00 88.62 87 LYS A N 1
ATOM 661 C CA . LYS A 1 87 ? 21.224 -4.017 -19.906 1.00 88.62 87 LYS A CA 1
ATOM 662 C C . LYS A 1 87 ? 21.559 -2.526 -19.783 1.00 88.62 87 LYS A C 1
ATOM 664 O O . LYS A 1 87 ? 22.462 -2.157 -19.032 1.00 88.62 87 LYS A O 1
ATOM 669 N N . ALA A 1 88 ? 20.817 -1.695 -20.509 1.00 89.38 88 ALA A N 1
ATOM 670 C CA . ALA A 1 88 ? 20.875 -0.243 -20.396 1.00 89.38 88 ALA A CA 1
ATOM 671 C C . ALA A 1 88 ? 20.529 0.219 -18.972 1.00 89.38 88 ALA A C 1
ATOM 673 O O . ALA A 1 88 ? 19.647 -0.356 -18.324 1.00 89.38 88 ALA A O 1
ATOM 674 N N . TYR A 1 89 ? 21.198 1.267 -18.487 1.00 89.00 89 TYR A N 1
ATOM 675 C CA . TYR A 1 89 ? 20.838 1.872 -17.208 1.00 89.00 89 TYR A CA 1
ATOM 676 C C . TYR A 1 89 ? 19.466 2.549 -17.322 1.00 89.00 89 TYR A C 1
ATOM 678 O O . TYR A 1 89 ? 19.190 3.271 -18.275 1.00 89.00 89 TYR A O 1
ATOM 686 N N . HIS A 1 90 ? 18.584 2.303 -16.352 1.00 83.88 90 HIS A N 1
ATOM 687 C CA . HIS A 1 90 ? 17.204 2.797 -16.399 1.00 83.88 90 HIS A CA 1
ATOM 688 C C . HIS A 1 90 ? 17.095 4.316 -16.194 1.00 83.88 90 HIS A C 1
ATOM 690 O O . HIS A 1 90 ? 16.054 4.882 -16.506 1.00 83.88 90 HIS A O 1
ATOM 696 N N . GLY A 1 91 ? 18.136 4.961 -15.656 1.00 85.56 91 GLY A N 1
ATOM 697 C CA . GLY A 1 91 ? 18.178 6.410 -15.450 1.00 85.56 91 GLY A CA 1
ATOM 698 C C . GLY A 1 91 ? 18.672 7.211 -16.653 1.00 85.56 91 GLY A C 1
ATOM 699 O O . GLY A 1 91 ? 18.717 8.429 -16.539 1.00 85.56 91 GLY A O 1
ATOM 700 N N . TRP A 1 92 ? 19.053 6.555 -17.756 1.00 87.88 92 TRP A N 1
ATOM 701 C CA . TRP A 1 92 ? 19.414 7.251 -18.991 1.00 87.88 92 TRP A CA 1
ATOM 702 C C . TRP A 1 92 ? 18.182 7.675 -19.774 1.00 87.88 92 TRP A C 1
ATOM 704 O O . TRP A 1 92 ? 17.222 6.906 -19.904 1.00 87.88 92 TRP A O 1
ATOM 714 N N . ASP A 1 93 ? 18.242 8.889 -20.311 1.00 87.00 93 ASP A N 1
ATOM 715 C CA . ASP A 1 93 ? 17.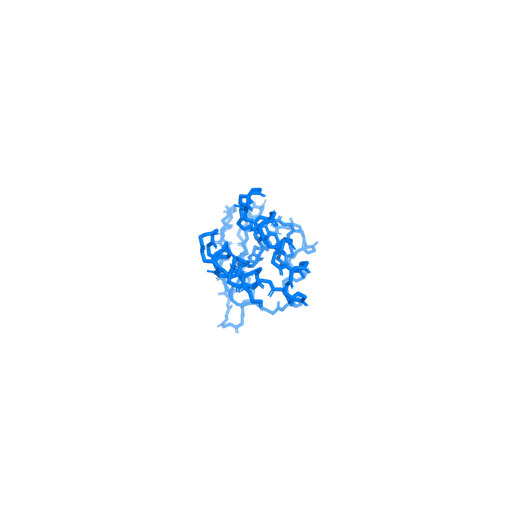262 9.368 -21.274 1.00 87.00 93 ASP A CA 1
ATOM 716 C C . ASP A 1 93 ? 17.533 8.812 -22.688 1.00 87.00 93 ASP A C 1
ATOM 718 O O . ASP A 1 93 ? 18.475 8.051 -22.927 1.00 87.00 93 ASP A O 1
ATOM 722 N N . ALA A 1 94 ? 16.664 9.153 -23.641 1.00 87.81 94 ALA A N 1
ATOM 723 C CA . ALA A 1 94 ? 16.768 8.647 -25.007 1.00 87.81 94 ALA A CA 1
ATOM 724 C C . ALA A 1 94 ? 18.042 9.136 -25.716 1.00 87.81 94 ALA A C 1
ATOM 726 O O . ALA A 1 94 ? 18.605 8.399 -26.522 1.00 87.81 94 ALA A O 1
ATOM 727 N N . ALA A 1 95 ? 18.510 10.349 -25.408 1.00 88.81 95 ALA A N 1
ATOM 728 C CA . ALA A 1 95 ? 19.690 10.933 -26.033 1.00 88.81 95 ALA A CA 1
ATOM 729 C C . ALA A 1 95 ? 20.973 10.271 -25.517 1.00 88.81 95 ALA A C 1
ATOM 731 O O . ALA A 1 95 ? 21.813 9.864 -26.318 1.00 88.81 95 ALA A O 1
ATOM 732 N N . GLU A 1 96 ? 21.092 10.086 -24.200 1.00 90.81 96 GLU A N 1
ATOM 733 C CA . GLU A 1 96 ? 22.220 9.382 -23.583 1.00 90.81 96 GLU A CA 1
ATOM 734 C C . GLU A 1 96 ? 22.307 7.937 -24.077 1.00 90.81 96 GLU A C 1
ATOM 736 O O . GLU A 1 96 ? 23.389 7.425 -24.364 1.00 90.81 96 GLU A O 1
ATOM 741 N N . LEU A 1 97 ? 21.160 7.268 -24.198 1.00 91.00 97 LEU A N 1
ATOM 742 C CA . LEU A 1 97 ? 21.107 5.887 -24.648 1.00 91.00 97 LEU A CA 1
ATOM 743 C C . LEU A 1 97 ? 21.511 5.746 -26.122 1.00 91.00 97 LEU A C 1
ATOM 745 O O . LEU A 1 97 ? 22.288 4.848 -26.450 1.00 91.00 97 LEU A O 1
ATOM 749 N N . GLN A 1 98 ? 21.050 6.661 -26.981 1.00 90.88 98 GLN A N 1
ATOM 750 C CA . GLN A 1 98 ? 21.462 6.733 -28.383 1.00 90.88 98 GLN A CA 1
ATOM 751 C C . GLN A 1 98 ? 22.966 7.003 -28.515 1.00 90.88 98 GLN A C 1
ATOM 753 O O . GLN A 1 98 ? 23.642 6.300 -29.259 1.00 90.88 98 GLN A O 1
ATOM 758 N N . GLU A 1 99 ? 23.522 7.941 -27.739 1.00 93.12 99 GLU A N 1
ATOM 759 C CA . GLU A 1 99 ? 24.960 8.243 -27.766 1.00 93.12 99 GLU A CA 1
ATOM 760 C C . GLU A 1 99 ? 25.802 6.999 -27.446 1.00 93.12 99 GLU A C 1
ATOM 762 O O . GLU A 1 99 ? 26.818 6.737 -28.091 1.00 93.12 99 GLU A O 1
ATOM 767 N N . LYS A 1 100 ? 25.377 6.187 -26.469 1.00 90.56 100 LYS A N 1
ATOM 768 C CA . LYS A 1 100 ? 26.090 4.951 -26.119 1.00 90.56 100 LYS A CA 1
ATOM 769 C C . LYS A 1 100 ? 25.981 3.872 -27.193 1.00 90.56 100 LYS A C 1
ATOM 771 O O . LYS A 1 100 ? 26.942 3.123 -27.376 1.00 90.56 100 LYS A O 1
ATOM 776 N N . ILE A 1 101 ? 24.835 3.779 -27.865 1.00 91.94 101 ILE A N 1
ATOM 777 C CA . ILE A 1 101 ? 24.639 2.886 -29.012 1.00 91.94 101 ILE A CA 1
ATOM 778 C C . ILE A 1 101 ? 25.587 3.290 -30.146 1.00 91.94 101 ILE A C 1
ATOM 780 O O . ILE A 1 101 ? 26.367 2.461 -30.617 1.00 91.94 101 ILE A O 1
ATOM 784 N N . ASP A 1 102 ? 25.582 4.569 -30.519 1.00 92.75 102 ASP A N 1
ATOM 785 C CA . ASP A 1 102 ? 26.392 5.104 -31.615 1.00 92.75 102 ASP A CA 1
ATOM 786 C C . ASP A 1 102 ? 27.891 4.975 -31.324 1.00 92.75 102 ASP A C 1
ATOM 788 O O . ASP A 1 102 ? 28.660 4.547 -32.185 1.00 92.75 102 ASP A O 1
ATOM 792 N N . ALA A 1 103 ? 28.312 5.259 -30.087 1.00 91.62 103 ALA A N 1
ATOM 793 C CA . ALA A 1 103 ? 29.698 5.094 -29.660 1.00 91.62 103 ALA A CA 1
ATOM 794 C C . ALA A 1 103 ? 30.186 3.644 -29.791 1.00 91.62 103 ALA A C 1
ATOM 796 O O . ALA A 1 103 ? 31.362 3.428 -30.070 1.00 91.62 103 ALA A O 1
ATOM 797 N N . LYS A 1 104 ? 29.303 2.652 -29.599 1.00 91.31 104 LYS A N 1
ATOM 798 C CA . LYS A 1 104 ? 29.662 1.237 -29.746 1.00 91.31 104 LYS A CA 1
ATOM 799 C C . LYS A 1 104 ? 29.645 0.766 -31.197 1.00 91.31 104 LYS A C 1
ATOM 801 O O . LYS A 1 104 ? 30.440 -0.093 -31.551 1.00 91.31 104 LYS A O 1
ATOM 806 N N . LEU A 1 105 ? 28.763 1.318 -32.027 1.00 86.50 105 LEU A N 1
ATOM 807 C CA . LEU A 1 105 ? 28.722 1.030 -33.464 1.00 86.50 105 LEU A CA 1
ATOM 808 C C . LEU A 1 105 ? 29.901 1.649 -34.231 1.00 86.50 105 LEU A C 1
ATOM 810 O O . LEU A 1 105 ? 30.245 1.160 -35.304 1.00 86.50 105 LEU A O 1
ATOM 814 N N . ALA A 1 106 ? 30.494 2.723 -33.704 1.00 86.81 106 ALA A N 1
ATOM 815 C CA . ALA A 1 106 ? 31.656 3.397 -34.283 1.00 86.81 106 ALA A CA 1
ATOM 816 C C . ALA A 1 106 ? 33.018 2.823 -33.831 1.00 86.81 106 ALA A C 1
ATOM 818 O O . ALA A 1 106 ? 34.052 3.321 -34.284 1.00 86.81 106 ALA A O 1
ATOM 819 N N . GLU A 1 107 ? 33.022 1.828 -32.936 1.00 75.44 107 GLU A N 1
ATOM 820 C CA . GLU A 1 107 ? 34.210 1.094 -32.458 1.00 75.44 107 GLU A CA 1
ATOM 821 C C . GLU A 1 107 ? 34.567 -0.066 -33.400 1.00 75.44 107 GLU A C 1
ATOM 823 O O . GLU A 1 107 ? 35.765 -0.184 -33.747 1.00 75.44 107 GLU A O 1
#